Protein AF-A0A1Y3ZV26-F1 (afdb_monomer_lite)

Secondary structure (DSSP, 8-state):
---EETTEE------HHHHHHHHHHHHHHHHHS----HHHHHHHHHHHHHT---HHHHHHHHHHHHHH-----HHHHHHHHHHHHHHHHTT-TTEEEEES-EETTEE-SEEEEE-TTT-TT----EEE------TT--TT--

pLDDT: mean 78.6, std 13.54, range [44.81, 95.56]

Radius of gyration: 22.39 Å; chains: 1; bounding box: 66×52×44 Å

Foldseek 3Di:
DFDDPPPDGDDDQPDPVSVVVVVVVVVVVVVVPDDDPVVVLVVQLVCCFQVVNNVVNVVVLVVVCVVPDPDDDQVVVVVVSLVSVCVSVVVNPQWDWDAFDPDVPDTFRTWTHGPCVVPVNGDDTDTHHDDRDDPPDDPVND

Structure (mmCIF, N/CA/C/O backbone):
data_AF-A0A1Y3ZV26-F1
#
_entry.id   AF-A0A1Y3ZV26-F1
#
loop_
_atom_site.group_PDB
_atom_site.id
_atom_site.type_symbol
_atom_site.label_atom_id
_atom_site.label_alt_id
_atom_site.label_comp_id
_atom_site.label_asym_id
_atom_site.label_entity_id
_atom_site.label_seq_id
_atom_site.pdbx_PDB_ins_code
_atom_site.Cartn_x
_atom_site.Cartn_y
_atom_site.Cartn_z
_atom_site.occupancy
_atom_site.B_iso_or_equiv
_atom_site.auth_seq_id
_atom_site.auth_comp_id
_atom_site.auth_asym_id
_atom_site.auth_atom_id
_atom_site.pdbx_PDB_model_num
ATOM 1 N N . MET A 1 1 ? 39.390 29.961 2.693 1.00 44.81 1 MET A N 1
ATOM 2 C CA . MET A 1 1 ? 39.199 31.258 2.003 1.00 44.81 1 MET A CA 1
ATOM 3 C C . MET A 1 1 ? 37.918 31.129 1.187 1.00 44.81 1 MET A C 1
ATOM 5 O O . MET A 1 1 ? 37.907 30.317 0.276 1.00 44.81 1 MET A O 1
ATOM 9 N N . LYS A 1 2 ? 36.811 31.776 1.587 1.00 48.47 2 LYS A N 1
ATOM 10 C CA . LYS A 1 2 ? 35.494 31.575 0.946 1.00 48.47 2 LYS A CA 1
ATOM 11 C C . LYS A 1 2 ? 35.526 32.140 -0.475 1.00 48.47 2 LYS A C 1
ATOM 13 O O . LYS A 1 2 ? 35.718 33.343 -0.640 1.00 48.47 2 LYS A O 1
ATOM 18 N N . ARG A 1 3 ? 35.366 31.281 -1.479 1.00 52.94 3 ARG A N 1
ATOM 19 C CA . ARG A 1 3 ? 35.240 31.686 -2.880 1.00 52.94 3 ARG A CA 1
ATOM 20 C C . ARG A 1 3 ? 33.754 31.931 -3.154 1.00 52.94 3 ARG A C 1
ATOM 22 O O . ARG A 1 3 ? 32.912 31.122 -2.786 1.00 52.94 3 ARG A O 1
ATOM 29 N N . SER A 1 4 ? 33.411 33.090 -3.708 1.00 47.84 4 SER A N 1
ATOM 30 C CA . SER A 1 4 ? 32.045 33.399 -4.137 1.00 47.84 4 SER A CA 1
ATOM 31 C C . SER A 1 4 ? 31.963 33.318 -5.659 1.00 47.84 4 SER A C 1
ATOM 33 O O . SER A 1 4 ? 32.704 33.991 -6.375 1.00 47.84 4 SER A O 1
ATOM 35 N N . LEU A 1 5 ? 31.047 32.497 -6.173 1.00 55.66 5 LEU A N 1
ATOM 36 C CA . LEU A 1 5 ? 30.629 32.532 -7.575 1.00 55.66 5 LEU A CA 1
ATOM 37 C C . LEU A 1 5 ? 29.430 33.485 -7.686 1.00 55.66 5 LEU A C 1
ATOM 39 O O . LEU A 1 5 ? 28.265 33.088 -7.612 1.00 55.66 5 LEU A O 1
ATOM 43 N N . GLY A 1 6 ? 29.719 34.784 -7.805 1.00 68.94 6 GLY A N 1
ATOM 44 C CA . GLY A 1 6 ? 28.700 35.830 -7.937 1.00 68.94 6 GLY A CA 1
ATOM 45 C C . GLY A 1 6 ? 27.808 35.965 -6.693 1.00 68.94 6 GLY A C 1
ATOM 46 O O . GLY A 1 6 ? 28.300 36.263 -5.609 1.00 68.94 6 GLY A O 1
ATOM 47 N N . ARG A 1 7 ? 26.486 35.776 -6.848 1.00 56.41 7 ARG A N 1
ATOM 48 C CA . ARG A 1 7 ? 25.480 35.909 -5.766 1.00 56.41 7 ARG A CA 1
ATOM 49 C C . ARG A 1 7 ? 25.261 34.637 -4.934 1.00 56.41 7 ARG A C 1
ATOM 51 O O . ARG A 1 7 ? 24.456 34.665 -4.007 1.00 56.41 7 ARG A O 1
ATOM 58 N N . ARG A 1 8 ? 25.903 33.514 -5.269 1.00 50.28 8 ARG A N 1
ATOM 59 C CA . ARG A 1 8 ? 25.707 32.239 -4.563 1.00 50.28 8 ARG A CA 1
ATOM 60 C C . ARG A 1 8 ? 26.819 32.010 -3.546 1.00 50.28 8 ARG A C 1
ATOM 62 O O . ARG A 1 8 ? 27.997 32.198 -3.845 1.00 50.28 8 ARG A O 1
ATOM 69 N N . ILE A 1 9 ? 26.419 31.600 -2.345 1.00 59.28 9 ILE A N 1
ATOM 70 C CA . ILE A 1 9 ? 27.330 31.148 -1.296 1.0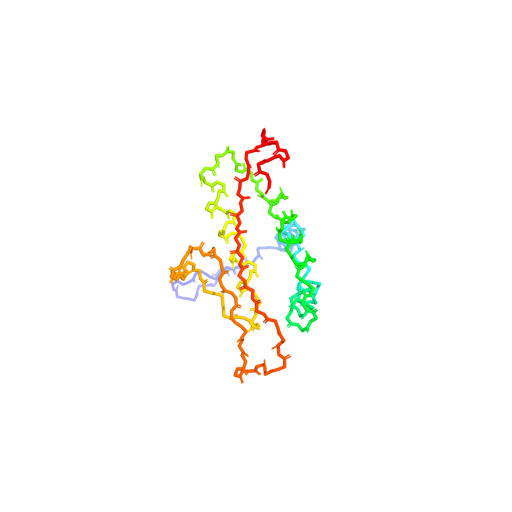0 59.28 9 ILE A CA 1
ATOM 71 C C . ILE A 1 9 ? 27.753 29.724 -1.659 1.00 59.28 9 ILE A C 1
ATOM 73 O O . ILE A 1 9 ? 26.906 28.838 -1.758 1.00 59.28 9 ILE A O 1
ATOM 77 N N . GLU A 1 10 ? 29.048 29.508 -1.869 1.00 55.38 10 GLU A N 1
ATOM 78 C CA . GLU A 1 10 ? 29.611 28.163 -1.956 1.00 55.38 10 GLU A CA 1
ATOM 79 C C . GLU A 1 10 ? 29.684 27.602 -0.529 1.00 55.38 10 GLU A C 1
ATOM 81 O O . GLU A 1 10 ? 30.423 28.111 0.319 1.00 55.38 10 GLU A O 1
ATOM 86 N N . MET A 1 11 ? 28.819 26.629 -0.229 1.00 60.47 11 MET A N 1
ATOM 87 C CA . MET A 1 11 ? 28.806 25.948 1.063 1.00 60.47 11 MET A CA 1
ATOM 88 C C . MET A 1 11 ? 29.728 24.735 0.997 1.00 60.47 11 MET A C 1
ATOM 90 O O . MET A 1 11 ? 29.522 23.834 0.190 1.00 60.47 11 MET A O 1
ATOM 94 N N . GLU A 1 12 ? 30.725 24.715 1.872 1.00 64.25 12 GLU A N 1
ATOM 95 C CA . GLU A 1 12 ? 31.643 23.597 2.065 1.00 64.25 12 GLU A CA 1
ATOM 96 C C . GLU A 1 12 ? 31.420 23.032 3.471 1.00 64.25 12 GLU A C 1
ATOM 98 O O . GLU A 1 12 ? 31.201 23.791 4.420 1.00 64.25 12 GLU A O 1
ATOM 103 N N . ILE A 1 13 ? 31.440 21.704 3.617 1.00 71.62 13 ILE A N 1
ATOM 104 C CA . ILE A 1 13 ? 31.315 21.070 4.933 1.00 71.62 13 ILE A CA 1
ATOM 105 C C . ILE A 1 13 ? 32.613 21.352 5.708 1.00 71.62 13 ILE A C 1
ATOM 107 O O . ILE A 1 13 ? 33.676 20.904 5.283 1.00 71.62 13 ILE A O 1
ATOM 111 N N . PRO A 1 14 ? 32.560 22.087 6.835 1.00 59.25 14 PRO A N 1
ATOM 112 C CA . PRO A 1 14 ? 33.730 22.776 7.380 1.00 59.25 14 PRO A CA 1
ATOM 113 C C . PRO A 1 14 ? 34.834 21.868 7.939 1.00 59.25 14 PRO A C 1
ATOM 115 O O . PRO A 1 14 ? 35.954 22.341 8.114 1.00 59.25 14 PRO A O 1
ATOM 118 N N . ASN A 1 15 ? 34.557 20.594 8.239 1.00 80.62 15 ASN A N 1
ATOM 119 C CA . ASN A 1 15 ? 35.580 19.594 8.557 1.00 80.62 15 ASN A CA 1
ATOM 120 C C . ASN A 1 15 ? 35.023 18.157 8.437 1.00 80.62 15 ASN A C 1
ATOM 122 O O . ASN A 1 15 ? 33.810 17.950 8.337 1.00 80.62 15 ASN A O 1
ATOM 126 N N . ASN A 1 16 ? 35.912 17.157 8.496 1.00 79.69 16 ASN A N 1
ATOM 127 C CA . ASN A 1 16 ? 35.540 15.741 8.399 1.00 79.69 16 ASN A CA 1
ATOM 128 C C . ASN A 1 16 ? 34.634 15.265 9.555 1.00 79.69 16 ASN A C 1
ATOM 130 O O . ASN A 1 16 ? 33.721 14.484 9.324 1.00 79.69 16 ASN A O 1
ATOM 134 N N . CYS A 1 17 ? 34.817 15.789 10.769 1.00 82.25 17 CYS A N 1
ATOM 135 C CA . CYS A 1 17 ? 33.981 15.466 11.933 1.00 82.25 17 CYS A CA 1
ATOM 136 C C . CYS A 1 17 ? 32.520 15.920 11.743 1.00 82.25 17 CYS A C 1
ATOM 138 O O . CYS A 1 17 ? 31.596 15.160 12.005 1.00 82.25 17 CYS A O 1
ATOM 140 N N . VAL A 1 18 ? 32.286 17.114 11.187 1.00 80.00 18 VAL A N 1
ATOM 141 C CA . VAL A 1 18 ? 30.943 17.610 10.847 1.00 80.00 18 VAL A CA 1
ATOM 142 C C . VAL A 1 18 ? 30.337 16.764 9.730 1.00 80.00 18 VAL A C 1
ATOM 144 O O . VAL A 1 18 ? 29.160 16.426 9.800 1.00 80.00 18 VAL A O 1
ATOM 147 N N . LYS A 1 19 ? 31.126 16.359 8.727 1.00 78.12 19 LYS A N 1
ATOM 148 C CA . LYS A 1 19 ? 30.664 15.440 7.676 1.00 78.12 19 LYS A CA 1
ATOM 149 C C . LYS A 1 19 ? 30.232 14.093 8.255 1.00 78.12 19 LYS A C 1
ATOM 151 O O . LYS A 1 19 ? 29.164 13.603 7.904 1.00 78.12 19 LYS A O 1
ATOM 156 N N . GLU A 1 20 ? 31.026 13.521 9.154 1.00 82.38 20 GLU A N 1
ATOM 157 C CA . GLU A 1 20 ? 30.719 12.258 9.829 1.00 82.38 20 GLU A CA 1
ATOM 158 C C . GLU A 1 20 ? 29.523 12.377 10.772 1.00 82.38 20 GLU A C 1
ATOM 160 O O . GLU A 1 20 ? 28.709 11.458 10.834 1.00 82.38 20 GLU A O 1
ATOM 165 N N . GLN A 1 21 ? 29.361 13.510 11.457 1.00 81.38 21 GLN A N 1
ATOM 166 C CA . GLN A 1 21 ? 28.204 13.774 12.306 1.00 81.38 21 GLN A CA 1
ATOM 167 C C . GLN A 1 21 ? 26.926 13.929 11.477 1.00 81.38 21 GLN A C 1
ATOM 169 O O . GLN A 1 21 ? 25.911 13.334 11.824 1.00 81.38 21 GLN A O 1
ATOM 174 N N . TYR A 1 22 ? 26.969 14.663 10.359 1.00 82.19 22 TYR A N 1
ATOM 175 C CA . TYR A 1 22 ? 25.842 14.763 9.427 1.00 82.19 22 TYR A CA 1
ATOM 176 C C . TYR A 1 22 ? 25.523 13.417 8.781 1.00 82.19 22 TYR A C 1
ATOM 178 O O . TYR A 1 22 ? 24.356 13.059 8.687 1.00 82.19 22 TYR A O 1
ATOM 186 N N . TRP A 1 23 ? 26.536 12.651 8.373 1.00 77.56 23 TRP A N 1
ATOM 187 C CA . TRP A 1 23 ? 26.343 11.310 7.829 1.00 77.56 23 TRP A CA 1
ATOM 188 C C . TRP A 1 23 ? 25.744 10.362 8.865 1.00 77.56 23 TRP A C 1
ATOM 190 O O . TRP A 1 23 ? 24.801 9.644 8.560 1.00 77.56 23 TRP A O 1
ATOM 200 N N . SER A 1 24 ? 26.245 10.388 10.101 1.00 80.69 24 SER A N 1
ATOM 201 C CA . SER A 1 24 ? 25.704 9.588 11.201 1.00 80.69 24 SER A CA 1
ATOM 202 C C . SER A 1 24 ? 24.273 10.001 11.514 1.00 80.69 24 SER A C 1
ATOM 204 O O . SER A 1 24 ? 23.421 9.137 11.632 1.00 80.69 24 SER A O 1
ATOM 206 N N . PHE A 1 25 ? 23.978 11.301 11.541 1.00 82.19 25 PHE A N 1
ATOM 207 C CA . PHE A 1 25 ? 22.620 11.810 11.700 1.00 82.19 25 PHE A CA 1
ATOM 208 C C . PHE A 1 25 ? 21.696 11.361 10.560 1.00 82.19 25 PHE A C 1
ATOM 210 O O . PHE A 1 25 ? 20.616 10.851 10.829 1.00 82.19 25 PHE A O 1
ATOM 217 N N . MET A 1 26 ? 22.113 11.505 9.298 1.00 80.62 26 MET A N 1
ATOM 218 C CA . MET A 1 26 ? 21.334 11.078 8.131 1.00 80.62 26 MET A CA 1
ATOM 219 C C . MET A 1 26 ? 21.123 9.566 8.118 1.00 80.62 26 MET A C 1
ATOM 221 O O . MET A 1 26 ? 20.023 9.117 7.830 1.00 80.62 26 MET A O 1
ATOM 225 N N . ARG A 1 27 ? 22.148 8.781 8.462 1.00 77.31 27 ARG A N 1
ATOM 226 C CA . ARG A 1 27 ? 22.074 7.321 8.568 1.00 77.31 27 ARG A CA 1
ATOM 227 C C . ARG A 1 27 ? 21.166 6.895 9.712 1.00 77.31 27 ARG A C 1
ATOM 229 O O . ARG A 1 27 ? 20.337 6.023 9.516 1.00 77.31 27 ARG A O 1
ATOM 236 N N . ASP A 1 28 ? 21.293 7.505 10.884 1.00 80.56 28 ASP A N 1
ATOM 237 C CA . ASP A 1 28 ? 20.433 7.213 12.029 1.00 80.56 28 ASP A CA 1
ATOM 238 C C . ASP A 1 28 ? 18.987 7.609 11.722 1.00 80.56 28 ASP A C 1
ATOM 240 O O . ASP A 1 28 ? 18.069 6.874 12.063 1.00 80.56 28 ASP A O 1
ATOM 244 N N . TYR A 1 29 ? 18.772 8.732 11.034 1.00 77.31 29 TYR A N 1
ATOM 245 C CA . TYR A 1 29 ? 17.453 9.157 10.574 1.00 77.31 29 TYR A CA 1
ATOM 246 C C . TYR A 1 29 ? 16.880 8.211 9.512 1.00 77.31 29 TYR A C 1
ATOM 248 O O . TYR A 1 29 ? 15.729 7.812 9.625 1.00 77.31 29 TYR A O 1
ATOM 256 N N . PHE A 1 30 ? 17.680 7.791 8.530 1.00 68.19 30 PHE A N 1
ATOM 257 C CA . PHE A 1 30 ? 17.292 6.806 7.517 1.00 68.19 30 PHE A CA 1
ATOM 258 C C . PHE A 1 30 ? 16.987 5.438 8.145 1.00 68.19 30 PHE A C 1
ATOM 260 O O . PHE A 1 30 ? 15.983 4.813 7.830 1.00 68.19 30 PHE A O 1
ATOM 267 N N . ASN A 1 31 ? 17.783 4.999 9.117 1.00 66.75 31 ASN A N 1
ATOM 268 C CA . ASN A 1 31 ? 17.538 3.756 9.848 1.00 66.75 31 ASN A CA 1
ATOM 269 C C . ASN A 1 31 ? 16.315 3.846 10.774 1.00 66.75 31 ASN A C 1
ATOM 271 O O . ASN A 1 31 ? 15.672 2.835 11.033 1.00 66.75 31 ASN A O 1
ATOM 275 N N . ARG A 1 32 ? 15.992 5.042 11.285 1.00 67.38 32 ARG A N 1
ATOM 276 C CA . ARG A 1 32 ? 14.746 5.311 12.024 1.00 67.38 32 ARG A CA 1
ATOM 277 C C . ARG A 1 32 ? 13.543 5.477 11.103 1.00 67.38 32 ARG A C 1
ATOM 279 O O . ARG A 1 32 ? 12.417 5.348 11.573 1.00 67.38 32 ARG A O 1
ATOM 286 N N . SER A 1 33 ? 13.760 5.812 9.833 1.00 63.00 33 SER A N 1
ATOM 287 C CA . SER A 1 33 ? 12.68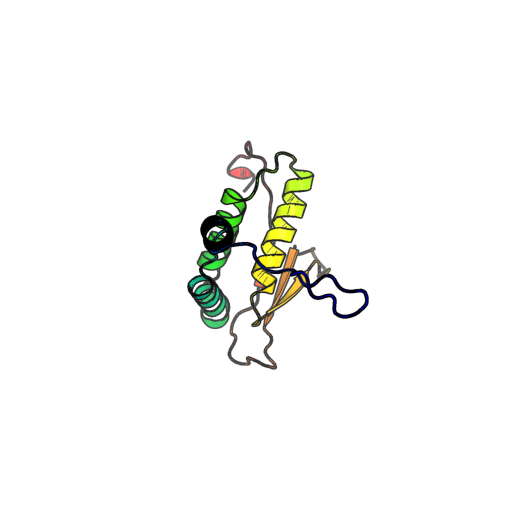4 5.881 8.856 1.00 63.00 33 SER A CA 1
ATOM 288 C C . SER A 1 33 ? 12.195 4.468 8.554 1.00 63.00 33 SER A C 1
ATOM 290 O O . SER A 1 33 ? 12.982 3.526 8.428 1.00 63.00 33 SER A O 1
ATOM 292 N N . ILE A 1 34 ? 10.874 4.320 8.540 1.00 58.53 34 ILE A N 1
ATOM 293 C CA . ILE A 1 34 ? 10.187 3.037 8.415 1.00 58.53 34 ILE A CA 1
ATOM 294 C C . ILE A 1 34 ? 10.660 2.359 7.131 1.00 58.53 34 ILE A C 1
ATOM 296 O O . ILE A 1 34 ? 10.486 2.893 6.036 1.00 58.53 34 ILE A O 1
ATOM 300 N N . HIS A 1 35 ? 11.275 1.188 7.274 1.00 65.31 35 HIS A N 1
ATOM 301 C CA . HIS A 1 35 ? 11.632 0.356 6.137 1.00 65.31 35 HIS A CA 1
ATOM 302 C C . HIS A 1 35 ? 10.368 -0.360 5.670 1.00 65.31 35 HIS A C 1
ATOM 304 O O . HIS A 1 35 ? 9.949 -1.350 6.263 1.00 65.31 35 HIS A O 1
ATOM 310 N N . ILE A 1 36 ? 9.747 0.155 4.611 1.00 67.25 36 ILE A N 1
ATOM 311 C CA . ILE A 1 36 ? 8.778 -0.632 3.854 1.00 67.25 36 ILE A CA 1
ATOM 312 C C . ILE A 1 36 ? 9.594 -1.681 3.100 1.00 67.25 36 ILE A C 1
ATOM 314 O O . ILE A 1 36 ? 10.445 -1.333 2.282 1.00 67.25 36 ILE A O 1
ATOM 318 N N . ASP A 1 37 ? 9.362 -2.961 3.385 1.00 81.88 37 ASP A N 1
ATOM 319 C CA . ASP A 1 37 ? 9.889 -4.040 2.553 1.00 81.88 37 ASP A CA 1
ATOM 320 C C . ASP A 1 37 ? 9.135 -4.031 1.218 1.00 81.88 37 ASP A C 1
ATOM 322 O O . ASP A 1 37 ? 8.046 -4.597 1.095 1.00 81.88 37 ASP A O 1
ATOM 326 N N . ILE A 1 38 ? 9.698 -3.301 0.252 1.00 80.88 38 ILE A N 1
ATOM 327 C CA . ILE A 1 38 ? 9.115 -3.086 -1.076 1.00 80.88 38 ILE A CA 1
ATOM 328 C C . ILE A 1 38 ? 9.009 -4.407 -1.837 1.00 80.88 38 ILE A C 1
ATOM 330 O O . ILE A 1 38 ? 8.028 -4.603 -2.542 1.00 80.88 38 ILE A O 1
ATOM 334 N N . ILE A 1 39 ? 9.976 -5.315 -1.671 1.00 86.00 39 ILE A N 1
ATOM 335 C CA . ILE A 1 39 ? 9.982 -6.601 -2.378 1.00 86.00 39 ILE A CA 1
ATOM 336 C C . ILE A 1 39 ? 8.794 -7.426 -1.902 1.00 86.00 39 ILE A C 1
ATOM 338 O O . ILE A 1 39 ? 7.961 -7.836 -2.701 1.00 86.00 39 ILE A O 1
ATOM 342 N N . ALA A 1 40 ? 8.661 -7.591 -0.587 1.00 88.50 40 ALA A N 1
ATOM 343 C CA . ALA A 1 40 ? 7.562 -8.376 -0.052 1.00 88.50 40 ALA A CA 1
ATOM 344 C C . ALA A 1 40 ? 6.193 -7.700 -0.285 1.00 88.50 40 ALA A C 1
ATOM 346 O O . ALA A 1 40 ? 5.191 -8.391 -0.427 1.00 88.50 40 ALA A O 1
ATOM 347 N N . LEU A 1 41 ? 6.139 -6.363 -0.365 1.00 89.94 41 LEU A N 1
ATOM 348 C CA . LEU A 1 41 ? 4.926 -5.640 -0.764 1.00 89.94 41 LEU A CA 1
ATOM 349 C C . LEU A 1 41 ? 4.548 -5.923 -2.229 1.00 89.94 41 LEU A C 1
ATOM 351 O O . LEU A 1 41 ? 3.375 -6.145 -2.517 1.00 89.94 41 LEU A O 1
ATOM 355 N N . GLN A 1 42 ? 5.524 -5.922 -3.140 1.00 90.81 42 GLN A N 1
ATOM 356 C CA . GLN A 1 42 ? 5.313 -6.239 -4.555 1.00 90.81 42 GLN A CA 1
ATOM 357 C C . GLN A 1 42 ? 4.872 -7.693 -4.742 1.00 90.81 42 GLN A C 1
ATOM 359 O O . GLN A 1 42 ? 3.882 -7.930 -5.424 1.00 90.81 42 GLN A O 1
ATOM 364 N N . ASP A 1 43 ? 5.511 -8.644 -4.056 1.00 92.94 43 ASP A N 1
ATOM 365 C CA . ASP A 1 43 ? 5.118 -10.058 -4.095 1.00 92.94 43 ASP A CA 1
ATOM 366 C C . ASP A 1 43 ? 3.653 -10.257 -3.665 1.00 92.94 43 ASP A C 1
ATOM 368 O O . ASP A 1 43 ? 2.916 -11.047 -4.254 1.00 92.94 43 ASP A O 1
ATOM 372 N N . GLU A 1 44 ? 3.204 -9.539 -2.633 1.00 94.44 44 GLU A N 1
ATOM 373 C CA . GLU A 1 44 ? 1.813 -9.585 -2.170 1.00 94.44 44 GLU A CA 1
ATOM 374 C C . GLU A 1 44 ? 0.844 -8.926 -3.164 1.00 94.44 44 GLU A C 1
ATOM 376 O O . GLU A 1 44 ? -0.262 -9.429 -3.367 1.00 94.44 44 GLU A O 1
ATOM 381 N N . MET A 1 45 ? 1.251 -7.832 -3.816 1.00 93.94 45 MET A N 1
ATOM 382 C CA . MET A 1 45 ? 0.479 -7.197 -4.891 1.00 93.94 45 MET A CA 1
ATOM 383 C C . MET A 1 45 ? 0.334 -8.112 -6.110 1.00 93.94 45 MET A C 1
ATOM 385 O O . MET A 1 45 ? -0.754 -8.192 -6.685 1.00 93.94 45 MET A O 1
ATOM 389 N N . ASP A 1 46 ? 1.389 -8.834 -6.480 1.00 93.19 46 ASP A N 1
ATOM 390 C CA . ASP A 1 46 ? 1.377 -9.782 -7.593 1.00 93.19 46 ASP A CA 1
ATOM 391 C C . ASP A 1 46 ? 0.475 -10.978 -7.279 1.00 93.19 46 ASP A C 1
ATOM 393 O O . ASP A 1 46 ? -0.405 -11.311 -8.073 1.00 93.19 46 ASP A O 1
ATOM 397 N N . ARG A 1 47 ? 0.600 -11.571 -6.085 1.00 94.69 47 ARG A N 1
ATOM 398 C CA . ARG A 1 47 ? -0.280 -12.666 -5.635 1.00 94.69 47 ARG A CA 1
ATOM 399 C C . ARG A 1 47 ? -1.747 -12.258 -5.597 1.00 94.69 47 ARG A C 1
ATOM 401 O O . ARG A 1 47 ? -2.609 -13.018 -6.034 1.00 94.69 47 ARG A O 1
ATOM 408 N N . MET A 1 48 ? -2.044 -11.044 -5.137 1.00 95.06 48 MET A N 1
ATOM 409 C CA . MET A 1 48 ? -3.395 -10.496 -5.230 1.00 95.06 48 MET A CA 1
ATOM 410 C C . MET A 1 48 ? -3.852 -10.402 -6.696 1.00 95.06 48 MET A C 1
ATOM 412 O O . MET A 1 48 ? -4.991 -10.714 -7.018 1.00 95.06 48 MET A O 1
ATOM 416 N N . SER A 1 49 ? -2.973 -9.996 -7.610 1.00 93.00 49 SER A N 1
ATOM 417 C CA . SER A 1 49 ? -3.323 -9.779 -9.019 1.00 93.00 49 SER A CA 1
ATOM 418 C C . SER A 1 49 ? -3.560 -11.062 -9.809 1.00 93.00 49 SER A C 1
ATOM 420 O O . SER A 1 49 ? -4.530 -11.152 -10.567 1.00 93.00 49 SER A O 1
ATOM 422 N N . PHE A 1 50 ? -2.686 -12.050 -9.634 1.00 92.94 50 PHE A N 1
ATOM 423 C CA . PHE A 1 50 ? -2.672 -13.266 -10.443 1.00 92.94 50 PHE A CA 1
ATOM 424 C C . PHE A 1 50 ? -3.359 -14.452 -9.764 1.00 92.94 50 PHE A C 1
ATOM 426 O O . PHE A 1 50 ? -4.083 -15.181 -10.436 1.00 92.94 50 PHE A O 1
ATOM 433 N N . ASP A 1 51 ? -3.181 -14.614 -8.450 1.00 94.38 51 ASP A N 1
ATOM 434 C CA . ASP A 1 51 ? -3.676 -15.778 -7.698 1.00 94.38 51 ASP A CA 1
ATOM 435 C C . ASP A 1 51 ? -4.947 -15.477 -6.889 1.00 94.38 51 ASP A C 1
ATOM 437 O O . ASP A 1 51 ? -5.595 -16.379 -6.354 1.00 94.38 51 ASP A O 1
ATOM 441 N N . GLY A 1 52 ? -5.297 -14.197 -6.759 1.00 93.44 52 GLY A N 1
ATOM 442 C CA . GLY A 1 52 ? -6.454 -13.749 -5.998 1.00 93.44 52 GLY A CA 1
ATOM 443 C C . GLY A 1 52 ? -6.200 -13.652 -4.491 1.00 93.44 52 GLY A C 1
ATOM 444 O O . GLY A 1 52 ? -7.137 -13.379 -3.734 1.00 93.44 52 GLY A O 1
ATOM 445 N N . ASP A 1 53 ? -4.958 -13.858 -4.039 1.00 95.56 53 ASP A N 1
ATOM 446 C CA . ASP A 1 53 ? -4.573 -13.875 -2.625 1.00 95.56 53 ASP A CA 1
ATOM 447 C C . ASP A 1 53 ? -4.410 -12.449 -2.072 1.00 95.56 53 ASP A C 1
ATOM 449 O O . ASP A 1 53 ? -3.314 -11.910 -1.932 1.00 95.56 53 ASP A O 1
ATOM 453 N N . TRP A 1 54 ? -5.544 -11.805 -1.790 1.00 93.69 54 TRP A N 1
ATOM 454 C CA . TRP A 1 54 ? -5.622 -10.413 -1.330 1.00 93.69 54 TRP A CA 1
ATOM 455 C C . TRP A 1 54 ? -5.276 -10.230 0.153 1.00 93.69 54 TRP A C 1
ATOM 457 O O . TRP A 1 54 ? -4.864 -9.149 0.579 1.00 93.69 54 TRP A O 1
ATOM 467 N N . LYS A 1 55 ? -5.472 -11.268 0.972 1.00 94.56 55 LYS A N 1
ATOM 468 C CA . LYS A 1 55 ? -5.423 -11.159 2.436 1.00 94.56 55 LYS A CA 1
ATOM 469 C C . LYS A 1 55 ? -4.059 -10.700 2.972 1.00 94.56 55 LYS A C 1
ATOM 471 O O . LYS A 1 55 ? -4.068 -9.832 3.847 1.00 94.56 55 LYS A O 1
ATOM 476 N N . PRO A 1 56 ? -2.910 -11.211 2.486 1.00 94.69 56 PRO A N 1
ATOM 477 C CA . PRO A 1 56 ? -1.595 -10.776 2.955 1.00 94.69 56 PRO A CA 1
ATOM 478 C C . PRO A 1 56 ? -1.366 -9.270 2.786 1.00 94.69 56 PRO A C 1
ATOM 480 O O . PRO A 1 56 ? -0.991 -8.606 3.753 1.00 94.69 56 PRO A O 1
ATOM 483 N N . LEU A 1 57 ? -1.695 -8.724 1.609 1.00 93.88 57 LEU A N 1
ATOM 484 C CA . LEU A 1 57 ? -1.545 -7.298 1.315 1.00 93.88 57 LEU A CA 1
ATOM 485 C C . LEU A 1 57 ? -2.381 -6.441 2.273 1.00 93.88 57 LEU A C 1
ATOM 487 O O . LEU A 1 57 ? -1.873 -5.506 2.891 1.00 93.88 57 LEU A O 1
ATOM 491 N N . ILE A 1 58 ? -3.665 -6.774 2.435 1.00 93.00 58 ILE A N 1
ATOM 492 C CA . ILE A 1 58 ? -4.569 -6.024 3.318 1.00 93.00 58 ILE A CA 1
ATOM 493 C C 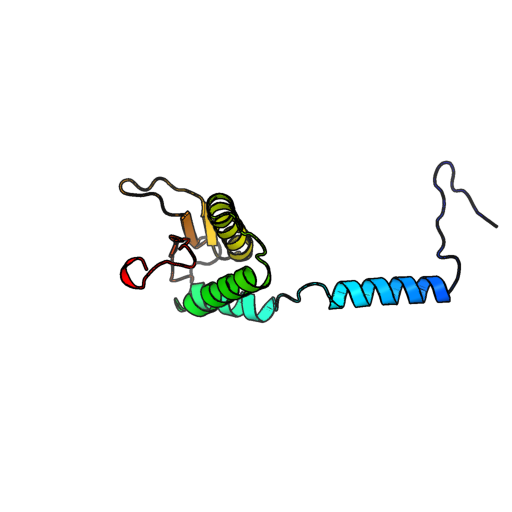. ILE A 1 58 ? -4.103 -6.100 4.775 1.00 93.00 58 ILE A C 1
ATOM 495 O O . ILE A 1 58 ? -4.100 -5.086 5.474 1.00 93.00 58 ILE A O 1
ATOM 499 N N . GLN A 1 59 ? -3.655 -7.275 5.225 1.00 92.75 59 GLN A N 1
ATOM 500 C CA . GLN A 1 59 ? -3.116 -7.461 6.571 1.00 92.75 59 GLN A CA 1
ATOM 501 C C . GLN A 1 59 ? -1.869 -6.593 6.795 1.00 92.75 59 GLN A C 1
ATOM 503 O O . GLN A 1 59 ? -1.766 -5.943 7.833 1.00 92.75 59 GLN A O 1
ATOM 508 N N . ARG A 1 60 ? -0.955 -6.525 5.816 1.00 90.94 60 ARG A N 1
ATOM 509 C CA . ARG A 1 60 ? 0.241 -5.673 5.877 1.00 90.94 60 ARG A CA 1
ATOM 510 C C . ARG A 1 60 ? -0.127 -4.198 6.002 1.00 90.94 60 ARG A C 1
ATOM 512 O O . ARG A 1 60 ? 0.404 -3.520 6.880 1.00 90.94 60 ARG A O 1
ATOM 519 N N . ILE A 1 61 ? -1.038 -3.705 5.159 1.00 90.94 61 ILE A N 1
ATOM 520 C CA . ILE A 1 61 ? -1.481 -2.302 5.195 1.00 90.94 61 ILE A CA 1
ATOM 521 C C . ILE A 1 61 ? -2.147 -1.994 6.543 1.00 90.94 61 ILE A C 1
ATOM 523 O O . ILE A 1 61 ? -1.848 -0.968 7.150 1.00 90.94 61 ILE A O 1
ATOM 527 N N . ALA A 1 62 ? -2.988 -2.896 7.055 1.00 88.94 62 ALA A N 1
ATOM 528 C CA . ALA A 1 62 ? -3.645 -2.736 8.351 1.00 88.94 62 ALA A CA 1
ATOM 529 C C . ALA A 1 62 ? -2.647 -2.715 9.524 1.00 88.94 62 ALA A C 1
ATOM 531 O O . ALA A 1 62 ? -2.757 -1.866 10.410 1.00 88.94 62 ALA A O 1
ATOM 532 N N . THR A 1 63 ? -1.645 -3.600 9.524 1.00 88.31 63 THR A N 1
ATOM 533 C CA . THR A 1 63 ? -0.568 -3.592 10.526 1.00 88.31 63 THR A CA 1
ATOM 534 C C . THR A 1 63 ? 0.234 -2.296 10.454 1.00 88.31 63 THR A C 1
ATOM 536 O O . THR A 1 63 ? 0.419 -1.644 11.480 1.00 88.31 63 THR A O 1
ATOM 539 N N . ALA A 1 64 ? 0.626 -1.867 9.251 1.00 86.12 64 ALA A N 1
ATOM 540 C CA . ALA A 1 64 ? 1.341 -0.611 9.056 1.00 86.12 64 ALA A CA 1
ATOM 541 C C . ALA A 1 64 ? 0.509 0.599 9.512 1.00 86.12 64 ALA A C 1
ATOM 543 O O . ALA A 1 64 ? 1.052 1.525 10.111 1.00 86.12 64 ALA A O 1
ATOM 544 N N . TYR A 1 65 ? -0.805 0.599 9.279 1.00 85.75 65 TYR A N 1
ATOM 545 C CA . TYR A 1 65 ? -1.697 1.641 9.785 1.00 85.75 65 TYR A CA 1
ATOM 546 C C . TYR A 1 65 ? -1.740 1.645 11.317 1.00 85.75 65 TYR A C 1
ATOM 548 O O . TYR A 1 65 ? -1.576 2.694 11.933 1.00 85.75 65 TYR A O 1
ATOM 556 N N . ASN A 1 66 ? -1.894 0.482 11.951 1.00 82.81 66 ASN A N 1
ATOM 557 C CA . ASN A 1 66 ? -1.938 0.371 13.410 1.00 82.81 66 ASN A CA 1
ATOM 558 C C . ASN A 1 66 ? -0.635 0.851 14.077 1.00 82.81 66 ASN A C 1
ATOM 560 O O . ASN A 1 66 ? -0.676 1.534 15.094 1.00 82.81 66 ASN A O 1
ATOM 564 N N . GLU A 1 67 ? 0.521 0.547 13.484 1.00 80.75 67 GLU A N 1
ATOM 565 C CA . GLU A 1 67 ? 1.829 0.980 13.996 1.00 80.75 67 GLU A CA 1
ATOM 566 C C . GLU A 1 67 ? 2.072 2.490 13.844 1.00 80.75 67 GLU A C 1
ATOM 568 O O . GLU A 1 67 ? 2.801 3.082 14.642 1.00 80.75 67 GLU A O 1
ATOM 573 N N . ASN A 1 68 ? 1.461 3.124 12.837 1.00 72.44 68 ASN A N 1
ATOM 574 C CA . ASN A 1 68 ? 1.701 4.529 12.493 1.00 72.44 68 ASN A CA 1
ATOM 575 C C . ASN A 1 68 ? 0.577 5.486 12.908 1.00 72.44 68 ASN A C 1
ATOM 577 O O . ASN A 1 68 ? 0.788 6.700 12.982 1.00 72.44 68 ASN A O 1
ATOM 581 N N . SER A 1 69 ? -0.623 4.974 13.174 1.00 69.00 69 SER A N 1
ATOM 582 C CA . SER A 1 69 ? -1.774 5.799 13.524 1.00 69.00 69 SER A CA 1
ATOM 583 C C . SER A 1 69 ? -1.715 6.207 15.002 1.00 69.00 69 SER A C 1
ATOM 585 O O . SER A 1 69 ? -1.677 5.391 15.916 1.00 69.00 69 SER A O 1
ATOM 587 N N . SER A 1 70 ? -1.697 7.517 15.256 1.00 60.12 70 SER A N 1
ATOM 588 C CA . SER A 1 70 ? -1.780 8.107 16.607 1.00 60.12 70 SER A CA 1
ATOM 589 C C . SER A 1 70 ? -3.111 8.837 16.841 1.00 60.12 70 SER A C 1
ATOM 591 O O . SER A 1 70 ? -3.259 9.622 17.781 1.00 60.12 70 SER A O 1
ATOM 593 N N . ILE A 1 71 ? -4.088 8.599 15.963 1.00 60.19 71 ILE A N 1
ATOM 594 C CA . ILE A 1 71 ? -5.291 9.420 15.819 1.00 60.19 71 ILE A CA 1
ATOM 595 C C . ILE A 1 71 ? -6.384 8.924 16.764 1.00 60.19 71 ILE A C 1
ATOM 597 O O . ILE A 1 71 ? -6.759 7.757 16.751 1.00 60.19 71 ILE A O 1
ATOM 601 N N . ARG A 1 72 ? -6.888 9.835 17.604 1.00 58.44 72 ARG A N 1
ATOM 602 C CA . ARG A 1 72 ? -7.886 9.552 18.652 1.00 58.44 72 ARG A CA 1
ATOM 603 C C . ARG A 1 72 ? -9.318 9.948 18.280 1.00 58.44 72 ARG A C 1
ATOM 605 O O . ARG A 1 72 ? -10.239 9.599 19.010 1.00 58.44 72 ARG A O 1
ATOM 612 N N . ASP A 1 73 ? -9.502 10.689 17.190 1.00 59.44 73 ASP A N 1
ATOM 613 C CA . ASP A 1 73 ? -10.815 11.129 16.708 1.00 59.44 73 ASP A CA 1
ATOM 614 C C . ASP A 1 73 ? -11.325 10.162 15.633 1.00 59.44 73 ASP A C 1
ATOM 616 O O . ASP A 1 73 ? -10.602 9.856 14.686 1.00 59.44 73 ASP A O 1
ATOM 620 N N . SER A 1 74 ? -12.554 9.663 15.784 1.00 60.38 74 SER A N 1
ATOM 621 C CA . SER A 1 74 ? -13.127 8.649 14.896 1.00 60.38 74 SER A CA 1
ATOM 622 C C . SER A 1 74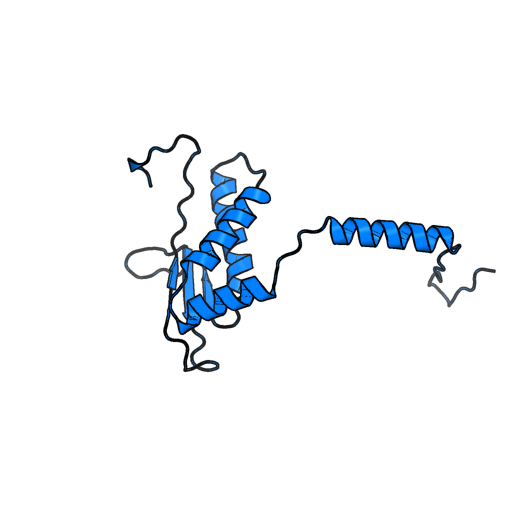 ? -13.437 9.171 13.494 1.00 60.38 74 SER A C 1
ATOM 624 O O . SER A 1 74 ? -13.243 8.429 12.540 1.00 60.38 74 SER A O 1
ATOM 626 N N . ILE A 1 75 ? -13.867 10.433 13.351 1.00 61.78 75 ILE A N 1
ATOM 627 C CA . ILE A 1 75 ? -14.184 11.007 12.026 1.00 61.78 75 ILE A CA 1
ATOM 628 C C . ILE A 1 75 ? -12.891 11.237 11.243 1.00 61.78 75 ILE A C 1
ATOM 630 O O . ILE A 1 75 ? -12.788 10.916 10.061 1.00 61.78 75 ILE A O 1
ATOM 634 N N . LEU A 1 76 ? -11.868 11.754 11.926 1.00 68.94 76 LEU A N 1
ATOM 635 C CA . LEU A 1 76 ? -10.545 11.906 11.332 1.00 68.94 76 LEU A CA 1
ATOM 636 C C . LEU A 1 76 ? -9.899 10.541 11.054 1.00 68.94 76 LEU A C 1
ATOM 638 O O . LEU A 1 76 ? -9.149 10.413 10.092 1.00 68.94 76 LEU A O 1
ATOM 642 N N . GLY A 1 77 ? -10.197 9.535 11.881 1.00 71.94 77 GLY A N 1
ATOM 643 C CA . GLY A 1 77 ? -9.708 8.166 11.741 1.00 71.94 77 GLY A CA 1
ATOM 644 C C . GLY A 1 77 ? -10.187 7.483 10.464 1.00 71.94 77 GLY A C 1
ATOM 645 O O . GLY A 1 77 ? -9.372 6.877 9.780 1.00 71.94 77 GLY A O 1
ATOM 646 N N . GLU A 1 78 ? -11.461 7.629 10.099 1.00 77.44 78 GLU A N 1
ATOM 647 C CA . GLU A 1 78 ? -12.019 7.034 8.876 1.00 77.44 78 GLU A CA 1
ATOM 648 C C . GLU A 1 78 ? -11.380 7.621 7.610 1.00 77.44 78 GLU A C 1
ATOM 650 O O . GLU A 1 78 ? -10.826 6.890 6.788 1.00 77.44 78 GLU A O 1
ATOM 655 N N . HIS A 1 79 ? -11.344 8.953 7.506 1.00 78.81 79 HIS A N 1
ATOM 656 C CA . HIS A 1 79 ? -10.701 9.623 6.376 1.00 78.81 79 HIS A CA 1
ATOM 657 C C . HIS A 1 79 ? -9.192 9.330 6.310 1.00 78.81 79 HIS A C 1
ATOM 659 O O . HIS A 1 79 ? -8.624 9.171 5.227 1.00 78.81 79 HIS A O 1
ATOM 665 N N . ASN A 1 80 ? -8.522 9.229 7.466 1.00 82.56 80 ASN A N 1
ATOM 666 C CA . ASN A 1 80 ? -7.109 8.863 7.513 1.00 82.56 80 ASN A CA 1
ATOM 667 C C . ASN A 1 80 ? -6.882 7.419 7.053 1.00 82.56 80 ASN A C 1
ATOM 669 O O . ASN A 1 80 ? -5.976 7.185 6.258 1.00 82.56 80 ASN A O 1
ATOM 673 N N . LEU A 1 81 ? -7.720 6.478 7.497 1.00 85.12 81 LEU A N 1
ATOM 674 C CA . LEU A 1 81 ? -7.659 5.077 7.094 1.00 85.12 81 LEU A CA 1
ATOM 675 C C . LEU A 1 81 ? -7.827 4.935 5.578 1.00 85.12 81 LEU A C 1
ATOM 677 O O . LEU A 1 81 ? -6.983 4.312 4.934 1.00 85.12 81 LEU A O 1
ATOM 681 N N . GLN A 1 82 ? -8.859 5.556 4.999 1.00 85.94 82 GLN A N 1
ATOM 682 C CA . GLN A 1 82 ? -9.065 5.575 3.549 1.00 85.94 82 GLN A CA 1
ATOM 683 C C . GLN A 1 82 ? -7.847 6.172 2.829 1.00 85.94 82 GLN A C 1
ATOM 685 O O . GLN A 1 82 ? -7.304 5.560 1.910 1.00 85.94 82 GLN A O 1
ATOM 690 N N . GLY A 1 83 ? -7.349 7.331 3.269 1.00 86.50 83 GLY A N 1
ATOM 691 C CA . GLY A 1 83 ? -6.162 7.958 2.680 1.00 86.50 83 GLY A CA 1
ATOM 692 C C . GLY A 1 83 ? -4.907 7.079 2.757 1.00 86.50 83 GLY A C 1
ATOM 693 O O . GLY A 1 83 ? -4.142 7.000 1.793 1.00 86.50 83 GLY A O 1
ATOM 694 N N . PHE A 1 84 ? -4.715 6.377 3.875 1.00 88.25 84 PHE A N 1
ATOM 695 C CA . PHE A 1 84 ? -3.590 5.473 4.091 1.00 88.25 84 PHE A CA 1
ATOM 696 C C . PHE A 1 84 ? -3.659 4.258 3.164 1.00 88.25 84 PHE A C 1
ATOM 698 O O . PHE A 1 84 ? -2.685 3.948 2.478 1.00 88.25 84 PHE A O 1
ATOM 705 N N . PHE A 1 85 ? -4.826 3.614 3.078 1.00 90.94 85 PHE A N 1
ATOM 706 C CA . PHE A 1 85 ? -5.055 2.508 2.150 1.00 90.94 85 PHE A CA 1
ATOM 707 C C . PHE A 1 85 ? -4.862 2.948 0.700 1.00 90.94 85 PHE A C 1
ATOM 709 O O . PHE A 1 85 ? -4.138 2.291 -0.044 1.00 90.94 85 PHE A O 1
ATOM 716 N N . LYS A 1 86 ? -5.414 4.104 0.316 1.00 89.19 86 LYS A N 1
ATOM 717 C CA . LYS A 1 86 ? -5.252 4.665 -1.029 1.00 89.19 86 LYS A CA 1
ATOM 718 C C . LYS A 1 86 ? -3.783 4.830 -1.409 1.00 89.19 86 LYS A C 1
ATOM 720 O O . LYS A 1 86 ? -3.411 4.496 -2.529 1.00 89.19 86 LYS A O 1
ATOM 725 N N . ALA A 1 87 ? -2.949 5.319 -0.491 1.00 89.25 87 ALA A N 1
ATOM 726 C CA . ALA A 1 87 ? -1.525 5.511 -0.747 1.00 89.25 87 ALA A CA 1
ATOM 727 C C . ALA A 1 87 ? -0.800 4.185 -1.027 1.00 89.25 87 ALA A C 1
ATOM 729 O O . ALA A 1 87 ? -0.004 4.127 -1.959 1.00 89.25 87 ALA A O 1
ATOM 730 N N . TYR A 1 88 ? -1.102 3.123 -0.272 1.00 89.88 88 TYR A N 1
ATOM 731 C CA . TYR A 1 88 ? -0.525 1.796 -0.507 1.00 89.88 88 TYR A CA 1
ATOM 732 C C . TYR A 1 88 ? -1.052 1.145 -1.786 1.00 89.88 88 TYR A C 1
ATOM 734 O O . TYR A 1 88 ? -0.266 0.610 -2.563 1.00 89.88 88 TYR A O 1
ATOM 742 N N . LEU A 1 89 ? -2.362 1.207 -2.032 1.00 91.19 89 LEU A N 1
ATOM 743 C CA . LEU A 1 89 ? -2.966 0.621 -3.230 1.00 91.19 89 LEU A CA 1
ATOM 744 C C . LEU A 1 89 ? -2.497 1.327 -4.506 1.00 91.19 89 LEU A C 1
ATOM 746 O O . LEU A 1 89 ? -2.285 0.665 -5.515 1.00 91.19 89 LEU A O 1
ATOM 750 N N . ALA A 1 90 ? -2.250 2.639 -4.457 1.00 88.06 90 ALA A N 1
ATOM 751 C CA . ALA A 1 90 ? -1.699 3.396 -5.581 1.00 88.06 90 ALA A CA 1
ATOM 752 C C . ALA A 1 90 ? -0.256 2.999 -5.952 1.00 88.06 90 ALA A C 1
ATOM 754 O O . ALA A 1 90 ? 0.196 3.322 -7.049 1.00 88.06 90 ALA A O 1
ATOM 755 N N . LEU A 1 91 ? 0.474 2.302 -5.069 1.00 88.75 91 LEU A N 1
ATOM 756 C CA . LEU A 1 91 ? 1.776 1.717 -5.412 1.00 88.75 91 LEU A CA 1
ATOM 757 C C . LEU A 1 91 ? 1.633 0.485 -6.317 1.00 88.75 91 LEU A C 1
ATOM 759 O O . LEU A 1 91 ? 2.604 0.102 -6.969 1.00 88.75 91 LEU A O 1
ATOM 763 N N . ASN A 1 92 ? 0.445 -0.124 -6.374 1.00 89.44 92 ASN A N 1
ATOM 764 C CA . ASN A 1 92 ? 0.188 -1.256 -7.248 1.00 89.44 92 ASN A CA 1
ATOM 765 C C . ASN A 1 92 ? -0.085 -0.780 -8.684 1.00 89.44 92 ASN A C 1
ATOM 767 O O . ASN A 1 92 ? -1.211 -0.441 -9.041 1.00 89.44 92 ASN A O 1
ATOM 771 N N . SER A 1 93 ? 0.948 -0.801 -9.530 1.00 87.19 93 SER A N 1
ATOM 772 C CA . SER A 1 93 ? 0.854 -0.400 -10.942 1.00 87.19 93 SER A CA 1
ATOM 773 C C . SER A 1 93 ? 0.025 -1.338 -11.825 1.00 87.19 93 SER A C 1
ATOM 775 O O . SER A 1 93 ? -0.195 -1.019 -12.992 1.00 87.19 93 SER A O 1
ATOM 777 N N . LEU A 1 94 ? -0.399 -2.495 -11.308 1.00 90.94 94 LEU A N 1
ATOM 778 C CA . LEU A 1 94 ? -1.227 -3.463 -12.031 1.00 90.94 94 LEU A CA 1
ATOM 779 C C . LEU A 1 94 ? -2.707 -3.055 -12.075 1.00 90.94 94 LEU A C 1
ATOM 781 O O . LEU A 1 94 ? -3.470 -3.597 -12.876 1.00 90.94 94 LEU A O 1
ATOM 785 N N . TYR A 1 95 ? -3.111 -2.092 -11.241 1.00 91.12 95 TYR A N 1
ATOM 786 C CA . TYR A 1 95 ? -4.488 -1.624 -11.146 1.00 91.12 95 TYR A CA 1
ATOM 787 C C . TYR A 1 95 ? -4.608 -0.117 -11.352 1.00 91.12 95 TYR A C 1
ATOM 789 O O . TYR A 1 95 ? -3.794 0.678 -10.888 1.00 91.12 95 TYR A O 1
ATOM 797 N N . LEU A 1 96 ? -5.713 0.272 -11.973 1.00 88.56 96 LEU A N 1
ATOM 798 C CA . LEU A 1 96 ? -6.280 1.605 -11.881 1.00 88.56 96 LEU A CA 1
ATOM 799 C C . LEU A 1 96 ? -7.141 1.645 -10.613 1.00 88.56 96 LEU A C 1
ATOM 801 O O . LEU A 1 96 ? -8.145 0.934 -10.510 1.00 88.56 96 LEU A O 1
ATOM 805 N N . VAL A 1 97 ? -6.701 2.426 -9.625 1.00 85.81 97 VAL A N 1
ATOM 806 C CA . VAL A 1 97 ? -7.414 2.612 -8.355 1.00 85.81 97 VAL A CA 1
ATOM 807 C C . VAL A 1 97 ? -8.319 3.827 -8.480 1.00 85.81 97 VAL A C 1
ATOM 809 O O . VAL A 1 97 ? -7.851 4.965 -8.434 1.00 85.81 97 VAL A O 1
ATOM 812 N N . GLU A 1 98 ? -9.613 3.575 -8.607 1.00 79.88 98 GLU A N 1
ATOM 813 C CA . GLU A 1 98 ? -10.631 4.612 -8.683 1.00 79.88 98 GLU A CA 1
ATOM 814 C C . GLU A 1 98 ? -11.295 4.784 -7.305 1.00 79.88 98 GLU A C 1
ATOM 816 O O . GLU A 1 98 ? -11.929 3.847 -6.803 1.00 79.88 98 GLU A O 1
ATOM 821 N N . PRO A 1 99 ? -11.124 5.945 -6.648 1.00 68.62 99 PRO A N 1
ATOM 822 C CA . PRO A 1 99 ? -11.830 6.258 -5.411 1.00 68.62 99 PRO A CA 1
ATOM 823 C C . PRO A 1 99 ? -13.291 6.629 -5.709 1.00 68.62 99 PRO A C 1
ATOM 825 O O . PRO A 1 99 ? -13.553 7.347 -6.671 1.00 68.62 99 PRO A O 1
ATOM 828 N N . GLU A 1 100 ? -14.220 6.209 -4.847 1.00 63.31 100 GLU A N 1
ATOM 829 C CA . GLU A 1 100 ? -15.581 6.776 -4.770 1.00 63.31 100 GLU A CA 1
ATOM 830 C C . GLU A 1 100 ? -16.396 6.723 -6.083 1.00 63.31 100 GLU A C 1
ATOM 832 O O . GLU A 1 100 ? -17.000 7.712 -6.506 1.00 63.31 100 GLU A O 1
ATOM 837 N N . ILE A 1 101 ? -16.453 5.564 -6.747 1.00 60.12 101 ILE A N 1
ATOM 838 C CA . ILE A 1 101 ? -17.357 5.399 -7.896 1.00 60.12 101 ILE A CA 1
ATOM 839 C C . ILE A 1 101 ? -18.784 5.135 -7.402 1.00 60.12 101 ILE A C 1
ATOM 841 O O . ILE A 1 101 ? -19.045 4.170 -6.681 1.00 60.12 101 ILE A O 1
ATOM 845 N N . GLU A 1 102 ? -19.724 5.963 -7.861 1.00 55.84 102 GLU A N 1
ATOM 846 C CA . GLU A 1 102 ? -21.164 5.757 -7.694 1.00 55.84 102 GLU A CA 1
ATOM 847 C C . GLU A 1 102 ? -21.618 4.590 -8.590 1.00 55.84 102 GLU A C 1
ATOM 849 O O . GLU A 1 102 ? -21.998 4.751 -9.752 1.00 55.84 102 GLU A O 1
ATOM 854 N N . LEU A 1 103 ? -21.525 3.365 -8.068 1.00 58.97 103 LEU A N 1
ATOM 855 C CA . LEU A 1 103 ? -22.184 2.210 -8.668 1.00 58.97 103 LEU A CA 1
ATOM 856 C C . LEU A 1 103 ? -23.664 2.294 -8.288 1.00 58.97 103 LEU A C 1
ATOM 858 O O . LEU A 1 103 ? -23.988 2.570 -7.138 1.00 58.97 103 LEU A O 1
ATOM 862 N N . ASN A 1 104 ? -24.562 2.038 -9.243 1.00 51.50 104 ASN A N 1
ATOM 863 C CA . ASN A 1 104 ? -26.019 2.263 -9.171 1.00 51.50 104 ASN A CA 1
ATOM 864 C C . ASN A 1 104 ? -26.783 1.673 -7.945 1.00 51.50 104 ASN A C 1
ATOM 866 O O . ASN A 1 104 ? -28.003 1.796 -7.899 1.00 51.50 104 ASN A O 1
ATOM 870 N N . TYR A 1 105 ? -26.115 1.037 -6.972 1.00 51.78 105 TYR A N 1
ATOM 871 C CA . TYR A 1 105 ? -26.676 0.494 -5.726 1.00 51.78 105 TYR A CA 1
ATOM 872 C C . TYR A 1 105 ? -25.776 0.631 -4.471 1.00 51.78 105 TYR A C 1
ATOM 874 O O . TYR A 1 105 ? -26.088 0.026 -3.446 1.00 51.78 105 TYR A O 1
ATOM 882 N N . GLY A 1 106 ? -24.698 1.424 -4.499 1.00 53.84 106 GLY A N 1
ATOM 883 C CA . GLY A 1 106 ? -23.862 1.679 -3.317 1.00 53.84 106 GLY A CA 1
ATOM 884 C C . GLY A 1 106 ? -22.496 2.283 -3.653 1.00 53.84 106 GLY A C 1
ATOM 885 O O . GLY A 1 106 ? -21.958 2.042 -4.732 1.00 53.84 106 GLY A O 1
ATOM 886 N N . PHE A 1 107 ? -21.941 3.064 -2.724 1.00 55.47 107 PHE A N 1
ATOM 887 C CA . PHE A 1 107 ? -20.590 3.621 -2.828 1.00 55.47 107 PHE A CA 1
ATOM 888 C C . PHE A 1 107 ? -19.586 2.600 -2.285 1.00 55.47 107 PHE A C 1
ATOM 890 O O . PHE A 1 107 ? -19.687 2.207 -1.127 1.00 55.47 107 PHE A O 1
ATOM 897 N N . GLY A 1 108 ? -18.645 2.154 -3.118 1.00 67.00 108 GLY A N 1
ATOM 898 C CA . GLY A 1 108 ? -17.450 1.448 -2.646 1.00 67.00 108 GLY A CA 1
ATOM 899 C C . GLY A 1 108 ? -16.327 2.451 -2.386 1.00 67.00 108 GLY A C 1
ATOM 900 O O . GLY A 1 108 ? -16.199 3.420 -3.135 1.00 67.00 108 GLY A O 1
ATOM 901 N N . ASP A 1 109 ? -15.504 2.220 -1.362 1.00 79.75 109 ASP A N 1
ATOM 902 C CA . ASP A 1 109 ? -14.376 3.111 -1.057 1.00 79.75 109 ASP A CA 1
ATOM 903 C C . ASP A 1 109 ? -13.314 3.063 -2.162 1.00 79.75 109 ASP A C 1
ATOM 905 O O . ASP A 1 109 ? -12.825 4.101 -2.615 1.00 79.75 109 ASP A O 1
ATOM 909 N N . PHE A 1 110 ? -12.991 1.855 -2.638 1.00 87.50 110 PHE A N 1
ATOM 910 C CA . PHE A 1 110 ? -12.049 1.652 -3.737 1.00 87.50 110 PHE A CA 1
ATOM 911 C C . PHE A 1 110 ? -12.580 0.657 -4.759 1.00 87.50 110 PHE A C 1
ATOM 913 O O . PHE A 1 110 ? -12.939 -0.474 -4.421 1.00 87.50 110 PHE A O 1
ATOM 920 N N . LEU A 1 111 ? -12.528 1.052 -6.029 1.00 88.31 111 LEU A N 1
ATOM 921 C CA . LEU A 1 111 ? -12.604 0.134 -7.154 1.00 88.31 111 LEU A CA 1
ATOM 922 C C . LEU A 1 111 ? -11.199 -0.063 -7.726 1.00 88.31 111 LEU A C 1
ATOM 924 O O . LEU A 1 111 ? -10.532 0.898 -8.106 1.00 88.31 111 LEU A O 1
ATOM 928 N N . MET A 1 112 ? -10.754 -1.314 -7.805 1.00 90.75 112 MET A N 1
ATOM 929 C CA . MET A 1 112 ? -9.475 -1.677 -8.411 1.00 90.75 112 MET A CA 1
ATOM 930 C C . MET A 1 112 ? -9.724 -2.393 -9.735 1.00 90.75 112 MET A C 1
ATOM 932 O O . MET A 1 112 ? -10.073 -3.579 -9.766 1.00 90.75 112 MET A O 1
ATOM 936 N N . LEU A 1 113 ? -9.533 -1.659 -10.832 1.00 90.94 113 LEU A N 1
ATOM 937 C CA . LEU A 1 113 ? -9.674 -2.169 -12.193 1.00 90.94 113 LEU A CA 1
ATOM 938 C C . LEU A 1 113 ? -8.309 -2.613 -12.720 1.00 90.94 113 LEU A C 1
ATOM 940 O O . LEU A 1 113 ? -7.395 -1.793 -12.765 1.00 90.94 113 LEU A O 1
ATOM 944 N N . PRO A 1 114 ? -8.127 -3.882 -13.109 1.00 92.31 114 PRO A N 1
ATOM 945 C CA . PRO A 1 114 ? -6.847 -4.339 -13.628 1.00 92.31 114 PRO A CA 1
ATOM 946 C C . PRO A 1 114 ? -6.538 -3.658 -14.965 1.00 92.31 114 PRO A C 1
ATOM 948 O O . PRO A 1 114 ? -7.408 -3.577 -15.839 1.00 92.31 114 PRO A O 1
ATOM 951 N N . ASP A 1 115 ? -5.297 -3.208 -15.150 1.00 89.50 115 ASP A N 1
ATOM 952 C CA . ASP A 1 115 ? -4.820 -2.669 -16.428 1.00 89.50 115 ASP A CA 1
ATOM 953 C C . ASP A 1 115 ? -4.576 -3.822 -17.414 1.00 89.50 115 ASP A C 1
ATOM 955 O O . ASP A 1 115 ? -3.451 -4.262 -17.653 1.00 89.50 115 ASP A O 1
ATOM 959 N N . LYS A 1 116 ? -5.671 -4.346 -17.975 1.00 88.00 116 LYS A N 1
ATOM 960 C CA . LYS A 1 116 ? -5.637 -5.463 -18.929 1.00 88.00 116 LYS A CA 1
ATOM 961 C C . LYS A 1 116 ? -5.047 -5.095 -20.286 1.00 88.00 116 LYS A C 1
ATOM 963 O O . LYS A 1 116 ? -4.733 -5.994 -21.060 1.00 88.00 116 LYS A O 1
ATOM 968 N N . GLU A 1 117 ? -4.910 -3.805 -20.590 1.00 88.44 117 GLU A N 1
ATOM 969 C CA . GLU A 1 117 ? -4.250 -3.363 -21.818 1.00 88.44 117 GLU A CA 1
ATOM 970 C C . GLU A 1 117 ? -2.743 -3.622 -21.731 1.00 88.44 117 GLU A C 1
ATOM 972 O O . GLU A 1 117 ? -2.143 -4.128 -22.680 1.00 88.44 117 GLU A O 1
ATOM 977 N N . ARG A 1 118 ? -2.138 -3.336 -20.571 1.00 88.44 118 ARG A N 1
ATOM 978 C CA . ARG A 1 118 ? -0.713 -3.601 -20.323 1.00 88.44 118 ARG A CA 1
ATOM 979 C C . ARG A 1 118 ? -0.441 -5.017 -19.833 1.00 88.44 118 ARG A C 1
ATOM 981 O O . ARG A 1 118 ? 0.587 -5.592 -20.187 1.00 88.44 118 ARG A O 1
ATOM 988 N N . TYR A 1 119 ? -1.347 -5.568 -19.033 1.00 90.56 119 TYR A N 1
ATOM 989 C CA . TYR A 1 119 ? -1.180 -6.838 -18.332 1.00 90.56 119 TYR A CA 1
ATOM 990 C C . TYR A 1 119 ? -2.418 -7.730 -18.540 1.00 90.56 119 TYR A C 1
ATOM 992 O O . TYR A 1 119 ? -3.264 -7.859 -17.650 1.00 90.56 119 TYR A O 1
ATOM 1000 N N . PRO A 1 120 ? -2.561 -8.360 -19.720 1.00 89.38 120 PRO A N 1
ATOM 1001 C CA . PRO A 1 120 ? -3.759 -9.129 -20.070 1.00 89.38 120 PRO A CA 1
ATOM 1002 C C . PRO A 1 120 ? -3.981 -10.363 -19.182 1.00 89.38 120 PRO A C 1
ATOM 1004 O O . PRO A 1 120 ? -5.118 -10.816 -19.046 1.00 89.38 120 PRO A O 1
ATOM 1007 N N . ASP A 1 121 ? -2.917 -10.872 -18.557 1.00 91.00 121 ASP A N 1
ATOM 1008 C CA . ASP A 1 121 ? -2.937 -12.084 -17.733 1.00 91.00 121 ASP A CA 1
ATOM 1009 C C . ASP A 1 121 ? -3.471 -11.853 -16.307 1.00 91.00 121 ASP A C 1
ATOM 1011 O O . ASP A 1 121 ? -3.664 -12.817 -15.566 1.00 91.00 121 ASP A O 1
ATOM 1015 N N . ILE A 1 122 ? -3.742 -10.603 -15.901 1.00 92.75 122 ILE A N 1
ATOM 1016 C CA . ILE A 1 122 ? -4.346 -10.325 -14.590 1.00 92.75 122 ILE A CA 1
ATOM 1017 C C . ILE A 1 122 ? -5.753 -10.936 -14.531 1.00 92.75 122 ILE A C 1
ATOM 1019 O O . ILE A 1 122 ? -6.655 -10.596 -15.314 1.00 92.75 122 ILE A O 1
ATOM 1023 N N . ALA A 1 123 ? -5.951 -11.822 -13.557 1.00 90.38 123 ALA A N 1
ATOM 1024 C CA . ALA A 1 123 ? -7.162 -12.620 -13.426 1.00 90.38 123 ALA A CA 1
ATOM 1025 C C . ALA A 1 123 ? -8.224 -11.972 -12.523 1.00 90.38 123 ALA A C 1
ATOM 1027 O O . ALA A 1 123 ? -9.413 -12.259 -12.686 1.00 90.38 123 ALA A O 1
ATOM 1028 N N . HIS A 1 124 ? -7.824 -11.083 -11.610 1.00 92.75 124 HIS A N 1
ATOM 1029 C CA . HIS A 1 124 ? -8.684 -10.608 -10.525 1.00 92.75 124 HIS A CA 1
ATOM 1030 C C . HIS A 1 124 ? -8.995 -9.105 -10.588 1.00 92.75 124 HIS A C 1
ATOM 1032 O O . HIS A 1 124 ? -8.329 -8.311 -11.248 1.00 92.75 124 HIS A O 1
ATOM 1038 N N . SER A 1 125 ? -10.099 -8.714 -9.956 1.00 91.75 125 SER A 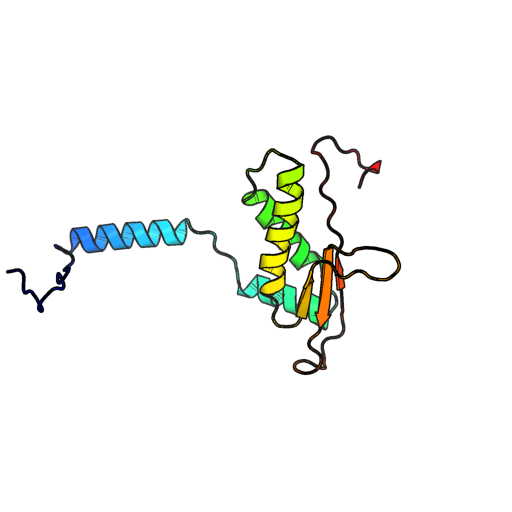N 1
ATOM 1039 C CA . SER A 1 125 ? -10.566 -7.329 -9.818 1.00 91.75 125 SER A CA 1
ATOM 1040 C C . SER A 1 125 ? -11.232 -7.195 -8.457 1.00 91.75 125 SER A C 1
ATOM 1042 O O . SER A 1 125 ? -11.828 -8.163 -7.979 1.00 91.75 125 SER A O 1
ATOM 1044 N N . TYR A 1 126 ? -11.140 -6.019 -7.838 1.00 91.19 126 TYR A N 1
ATOM 1045 C CA . TYR A 1 126 ? -11.549 -5.852 -6.445 1.00 91.19 126 TYR A CA 1
ATOM 1046 C C . TYR A 1 126 ? -12.437 -4.631 -6.240 1.00 91.19 126 TYR A C 1
ATOM 1048 O O . TYR A 1 126 ? -12.214 -3.571 -6.823 1.00 91.19 126 TYR A O 1
ATOM 1056 N N . ILE A 1 127 ? -13.425 -4.801 -5.365 1.00 90.00 127 ILE A N 1
ATOM 1057 C CA . ILE A 1 127 ? -14.197 -3.726 -4.747 1.00 90.00 127 ILE A CA 1
ATOM 1058 C C . ILE A 1 127 ? -13.894 -3.815 -3.256 1.00 90.00 127 ILE A C 1
ATOM 1060 O O . ILE A 1 127 ? -14.037 -4.891 -2.671 1.00 90.00 127 ILE A O 1
ATOM 1064 N N . LEU A 1 128 ? -13.437 -2.717 -2.664 1.00 88.06 128 LEU A N 1
ATOM 1065 C CA . LEU A 1 128 ? -13.102 -2.652 -1.248 1.00 88.06 128 LEU A CA 1
ATOM 1066 C C . LEU A 1 128 ? -14.020 -1.658 -0.542 1.00 88.06 128 LEU A C 1
ATOM 1068 O O . LEU A 1 128 ? -14.241 -0.549 -1.028 1.00 88.06 128 LEU A O 1
ATOM 1072 N N . GLU A 1 129 ? -14.496 -2.072 0.628 1.00 87.50 129 GLU A N 1
ATOM 1073 C CA . GLU A 1 129 ? -15.248 -1.258 1.579 1.00 87.50 129 GLU A CA 1
ATOM 1074 C C . GLU A 1 129 ? -14.537 -1.361 2.936 1.00 87.50 129 GLU A C 1
ATOM 1076 O O . GLU A 1 129 ? -14.269 -2.458 3.435 1.00 87.50 129 GLU A O 1
ATOM 1081 N N . LEU A 1 130 ? -14.164 -0.219 3.502 1.00 86.19 130 LEU A N 1
ATOM 1082 C CA . LEU A 1 130 ? -13.448 -0.081 4.758 1.00 86.19 130 LEU A CA 1
ATOM 1083 C C . LEU A 1 130 ? -14.423 0.367 5.843 1.00 86.19 130 LEU A C 1
ATOM 1085 O O . LEU A 1 130 ? -15.025 1.431 5.768 1.00 86.19 130 LEU A O 1
ATOM 1089 N N . LYS A 1 131 ? -14.523 -0.417 6.918 1.00 84.75 131 LYS A N 1
ATOM 1090 C CA . LYS A 1 131 ? -15.309 -0.048 8.100 1.00 84.75 131 LYS A CA 1
ATOM 1091 C C . LYS A 1 131 ? -14.391 0.318 9.256 1.00 84.75 131 LYS A C 1
ATOM 1093 O O . LYS A 1 131 ? -13.633 -0.521 9.741 1.00 84.75 131 LYS A O 1
ATOM 1098 N N . TYR A 1 132 ? -14.475 1.565 9.721 1.00 78.69 132 TYR A N 1
ATOM 1099 C CA . TYR A 1 132 ? -13.759 2.012 10.914 1.00 78.69 132 TYR A CA 1
ATOM 1100 C C . TYR A 1 132 ? -14.624 1.825 12.164 1.00 78.69 132 TYR A C 1
ATOM 1102 O O . TYR A 1 132 ? -15.580 2.563 12.408 1.00 78.69 132 TYR A O 1
ATOM 1110 N N . LEU A 1 133 ? -14.290 0.818 12.969 1.00 79.62 133 LEU A N 1
ATOM 1111 C CA . LEU A 1 133 ? -15.019 0.501 14.194 1.00 79.62 133 LEU A CA 1
ATOM 1112 C C . LEU A 1 133 ? -14.458 1.268 15.394 1.00 79.62 133 LEU A C 1
ATOM 1114 O O . LEU A 1 133 ? -13.254 1.499 15.517 1.00 79.62 133 LEU A O 1
ATOM 1118 N N . LYS A 1 134 ? -15.341 1.643 16.326 1.00 74.69 134 LYS A N 1
ATOM 1119 C CA . LYS A 1 134 ? -14.913 2.209 17.612 1.00 74.69 134 LYS A CA 1
ATOM 1120 C C . LYS A 1 134 ? -14.169 1.139 18.420 1.00 74.69 134 LYS A C 1
ATOM 1122 O O . LYS A 1 134 ? -14.547 -0.025 18.353 1.00 74.69 134 LYS A O 1
ATOM 1127 N N . PRO A 1 135 ? -13.213 1.513 19.289 1.00 69.81 135 PRO A N 1
ATOM 1128 C CA . PRO A 1 135 ? -12.526 0.550 20.158 1.00 69.81 135 PRO A CA 1
ATOM 1129 C C . PRO A 1 135 ? -13.460 -0.260 21.071 1.00 69.81 135 PRO A C 1
ATOM 1131 O O . PRO A 1 135 ? -13.078 -1.312 21.566 1.00 69.81 135 PRO A O 1
ATOM 1134 N N . THR A 1 136 ? -14.668 0.247 21.330 1.00 75.81 136 THR A N 1
ATOM 1135 C CA . THR A 1 136 ? -15.702 -0.410 22.141 1.00 75.81 136 THR A CA 1
ATOM 1136 C C . THR A 1 136 ? -16.698 -1.225 21.317 1.00 75.81 136 THR A C 1
ATOM 1138 O O . THR A 1 136 ? -17.704 -1.655 21.876 1.00 75.81 136 THR A O 1
ATOM 1141 N N . ALA A 1 137 ? -16.489 -1.356 20.004 1.00 75.81 137 ALA A N 1
ATOM 1142 C CA . ALA A 1 137 ? -17.388 -2.106 19.142 1.00 75.81 137 ALA A CA 1
ATOM 1143 C C . ALA A 1 137 ? -17.393 -3.591 19.529 1.00 75.81 137 ALA A C 1
ATOM 1145 O O . ALA A 1 137 ? -16.371 -4.161 19.913 1.00 75.81 137 ALA A O 1
ATOM 1146 N N . THR A 1 138 ? -18.569 -4.195 19.457 1.00 73.31 138 THR A N 1
ATOM 1147 C CA . THR A 1 138 ? -18.796 -5.617 19.728 1.00 73.31 138 THR A CA 1
ATOM 1148 C C . THR A 1 138 ? -18.674 -6.437 18.446 1.00 73.31 138 THR A C 1
ATOM 1150 O O . THR A 1 138 ? -18.859 -5.907 17.355 1.00 73.31 138 THR A O 1
ATOM 1153 N N . ASP A 1 139 ? -18.433 -7.747 18.558 1.00 72.94 139 ASP A N 1
ATOM 1154 C CA . ASP A 1 139 ? -18.323 -8.654 17.398 1.00 72.94 139 ASP A CA 1
ATOM 1155 C C . ASP A 1 139 ? -19.576 -8.666 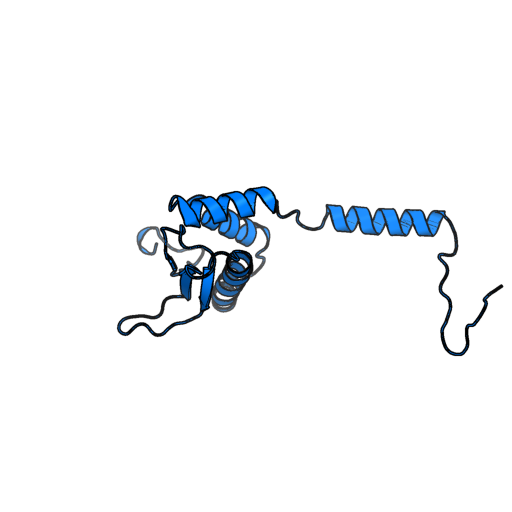16.498 1.00 72.94 139 ASP A C 1
ATOM 1157 O O . ASP A 1 139 ? -19.511 -9.103 15.356 1.00 72.94 139 ASP A O 1
ATOM 1161 N N . ALA A 1 140 ? -20.722 -8.188 16.995 1.00 74.19 140 ALA A N 1
ATOM 1162 C CA . ALA A 1 140 ? -21.953 -8.041 16.217 1.00 74.19 140 ALA A CA 1
ATOM 1163 C C . ALA A 1 140 ? -21.964 -6.802 15.296 1.00 74.19 140 ALA A C 1
ATOM 1165 O O . ALA A 1 140 ? -22.851 -6.679 14.455 1.00 74.19 140 ALA A O 1
ATOM 1166 N N . GLU A 1 141 ? -21.025 -5.872 15.485 1.00 58.97 141 GLU A N 1
ATOM 1167 C CA . GLU A 1 141 ? -20.867 -4.640 14.700 1.00 58.97 141 GLU A CA 1
ATOM 1168 C C . GLU A 1 141 ? -19.758 -4.760 13.632 1.00 58.97 141 GLU A C 1
ATOM 1170 O O . GLU A 1 141 ? -19.566 -3.821 12.857 1.00 58.97 141 GLU A O 1
ATOM 1175 N N . VAL A 1 142 ? -19.056 -5.904 13.590 1.00 59.50 142 VAL A N 1
ATOM 1176 C CA . VAL A 1 142 ? -18.054 -6.305 12.579 1.00 59.50 142 VAL A CA 1
ATOM 1177 C C . VAL A 1 142 ? -18.751 -6.946 11.380 1.00 59.50 142 VAL A C 1
ATOM 1179 O O . VAL A 1 142 ? -18.474 -6.508 10.239 1.00 59.50 142 VAL A O 1
#

Sequence (142 aa):
MKRSLGRRIEMEIPNNCVKEQYWSFMRDYFNRSIHIDIIALQDEMDRMSFDGDWKPLIQRIATAYNENSSIRDSILGEHNLQGFFKAYLALNSLYLVEPEIELNYGFGDFLMLPDKERYPDIAHSYILELKYLKPTATDAEV